Protein AF-A0A418RM41-F1 (afdb_monomer_lite)

Structure (mmCIF, N/CA/C/O backbone):
data_AF-A0A418RM41-F1
#
_entry.id   AF-A0A418RM41-F1
#
loop_
_atom_site.group_PDB
_atom_site.id
_atom_site.type_symbol
_atom_site.label_atom_id
_atom_site.label_alt_id
_atom_site.label_comp_id
_atom_site.label_asym_id
_atom_site.label_entity_id
_atom_site.label_seq_id
_atom_site.pdbx_PDB_ins_code
_atom_site.Cartn_x
_atom_site.Cartn_y
_atom_site.Cartn_z
_atom_site.occupancy
_atom_site.B_iso_or_equiv
_atom_site.auth_seq_id
_atom_site.auth_comp_id
_atom_site.auth_asym_id
_atom_site.auth_atom_id
_atom_site.pdbx_PDB_model_num
ATOM 1 N N . GLY A 1 1 ? 15.847 8.795 -22.788 1.00 76.25 1 GLY A N 1
ATOM 2 C CA . GLY A 1 1 ? 16.170 10.003 -21.995 1.00 76.25 1 GLY A CA 1
ATOM 3 C C . GLY A 1 1 ? 15.525 9.909 -20.622 1.00 76.25 1 GLY A C 1
ATOM 4 O O . GLY A 1 1 ? 14.502 9.243 -20.520 1.00 76.25 1 GLY A O 1
ATOM 5 N N . GLY A 1 2 ? 16.094 10.541 -19.586 1.00 91.69 2 GLY A N 1
ATOM 6 C CA . GLY A 1 2 ? 15.724 10.327 -18.170 1.00 91.69 2 GLY A CA 1
ATOM 7 C C . GLY A 1 2 ? 14.233 10.473 -17.841 1.00 91.69 2 GLY A C 1
ATOM 8 O O . GLY A 1 2 ? 13.680 9.624 -17.155 1.00 91.69 2 GLY A O 1
ATOM 9 N N . ARG A 1 3 ? 13.550 11.456 -18.439 1.00 95.31 3 ARG A N 1
ATOM 10 C CA . ARG A 1 3 ? 12.110 11.696 -18.231 1.00 95.31 3 ARG A CA 1
ATOM 11 C C . ARG A 1 3 ? 11.206 10.539 -18.672 1.00 95.31 3 ARG A C 1
ATOM 13 O O . ARG A 1 3 ? 10.164 10.308 -18.074 1.00 95.31 3 ARG A O 1
ATOM 20 N N . LEU A 1 4 ? 11.598 9.800 -19.714 1.00 97.00 4 LEU A N 1
ATOM 21 C CA . LEU A 1 4 ? 10.847 8.616 -20.145 1.00 97.00 4 LEU A CA 1
ATOM 22 C C . LEU A 1 4 ? 10.933 7.512 -19.086 1.00 97.00 4 LEU A C 1
ATOM 24 O O . LEU A 1 4 ? 9.922 6.915 -18.740 1.00 97.00 4 LEU A O 1
ATOM 28 N N . VAL A 1 5 ? 12.140 7.269 -18.568 1.00 97.44 5 VAL A N 1
ATOM 29 C CA . VAL A 1 5 ? 12.382 6.237 -17.552 1.00 97.44 5 VAL A CA 1
ATOM 30 C C . VAL A 1 5 ? 11.666 6.597 -16.251 1.00 97.44 5 VAL A C 1
ATOM 32 O O . VAL A 1 5 ? 10.983 5.752 -15.686 1.00 97.44 5 VAL A O 1
ATOM 35 N N . GLU A 1 6 ? 11.744 7.860 -15.829 1.00 97.50 6 GLU A N 1
ATOM 36 C CA . GLU A 1 6 ? 11.022 8.378 -14.662 1.00 97.50 6 GLU A CA 1
ATOM 37 C C . GLU A 1 6 ? 9.510 8.141 -14.769 1.00 97.50 6 GLU A C 1
ATOM 39 O O . GLU A 1 6 ? 8.913 7.569 -13.858 1.00 97.50 6 GLU A O 1
ATOM 44 N N . ASN A 1 7 ? 8.901 8.509 -15.900 1.00 97.50 7 ASN A N 1
ATOM 45 C CA . ASN A 1 7 ? 7.466 8.322 -16.113 1.00 97.50 7 ASN A CA 1
ATOM 46 C C . ASN A 1 7 ? 7.057 6.844 -16.048 1.00 97.50 7 ASN A C 1
ATOM 48 O O . ASN A 1 7 ? 6.025 6.527 -15.464 1.00 97.50 7 ASN A O 1
ATOM 52 N N . ILE A 1 8 ? 7.857 5.941 -16.624 1.00 97.56 8 ILE A N 1
ATOM 53 C CA . ILE A 1 8 ? 7.580 4.496 -16.602 1.00 97.56 8 ILE A CA 1
ATOM 54 C C . ILE A 1 8 ? 7.638 3.957 -15.167 1.00 97.56 8 ILE A C 1
ATOM 56 O O . ILE A 1 8 ? 6.746 3.214 -14.752 1.00 97.56 8 ILE A O 1
ATOM 60 N N . VAL A 1 9 ? 8.653 4.352 -14.394 1.00 96.81 9 VAL A N 1
ATOM 61 C CA . VAL A 1 9 ? 8.8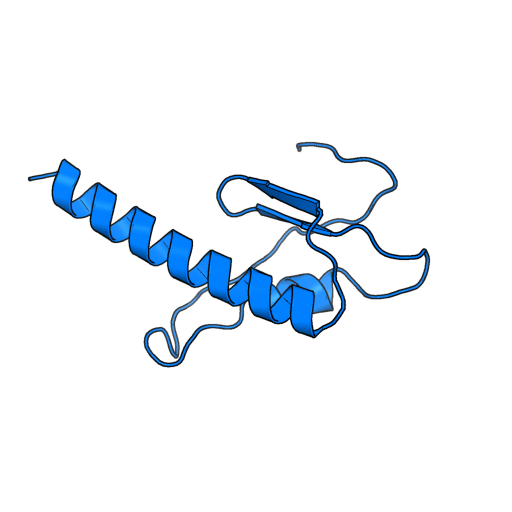16 3.907 -13.003 1.00 96.81 9 VAL A CA 1
ATOM 62 C C . VAL A 1 9 ? 7.664 4.411 -12.136 1.00 96.81 9 VAL A C 1
ATOM 64 O O . VAL A 1 9 ? 7.051 3.618 -11.423 1.00 96.81 9 VAL A O 1
ATOM 67 N N . GLN A 1 10 ? 7.317 5.699 -12.233 1.00 96.88 10 GLN A N 1
ATOM 68 C CA . GLN A 1 10 ? 6.208 6.263 -11.459 1.00 96.88 10 GLN A CA 1
ATOM 69 C C . GLN A 1 10 ? 4.855 5.652 -11.849 1.00 96.88 10 GLN A C 1
ATOM 71 O O . GLN A 1 10 ? 4.050 5.359 -10.966 1.00 96.88 10 GLN A O 1
ATOM 76 N N . ALA A 1 11 ? 4.611 5.406 -13.142 1.00 97.31 11 ALA A N 1
ATOM 77 C CA . ALA A 1 11 ? 3.394 4.735 -13.601 1.00 97.31 11 ALA A CA 1
ATOM 78 C C . ALA A 1 11 ? 3.281 3.316 -13.020 1.00 97.31 11 ALA A C 1
ATOM 80 O O . ALA A 1 11 ? 2.259 2.971 -12.435 1.00 97.31 11 ALA A O 1
ATOM 81 N N . THR A 1 12 ? 4.368 2.540 -13.073 1.00 97.62 12 THR A N 1
ATOM 82 C CA . THR A 1 12 ? 4.417 1.180 -12.509 1.00 97.62 12 THR A CA 1
ATOM 83 C C . THR A 1 12 ? 4.158 1.183 -11.000 1.00 97.62 12 THR A C 1
ATOM 85 O O . THR A 1 12 ? 3.373 0.379 -10.497 1.00 97.62 12 THR A O 1
ATOM 88 N N . ALA A 1 13 ? 4.780 2.111 -10.266 1.00 96.69 13 ALA A N 1
ATOM 89 C CA . ALA A 1 13 ? 4.559 2.258 -8.829 1.00 96.69 13 ALA A CA 1
ATOM 90 C C . ALA A 1 13 ? 3.098 2.622 -8.510 1.00 96.69 13 ALA A C 1
ATOM 92 O O . ALA A 1 13 ? 2.508 2.082 -7.571 1.00 96.69 13 ALA A O 1
ATOM 93 N N . ARG A 1 14 ? 2.485 3.494 -9.321 1.00 97.06 14 ARG A N 1
ATOM 94 C CA . ARG A 1 14 ? 1.086 3.892 -9.149 1.00 97.06 14 ARG A CA 1
ATOM 95 C C . ARG A 1 14 ? 0.114 2.744 -9.409 1.00 97.06 14 ARG A C 1
ATOM 97 O O . ARG A 1 14 ? -0.875 2.636 -8.682 1.00 97.06 14 ARG A O 1
ATOM 104 N N . ASP A 1 15 ? 0.392 1.889 -10.388 1.00 97.69 15 ASP A N 1
ATOM 105 C CA . ASP A 1 15 ? -0.432 0.712 -10.677 1.00 97.69 15 ASP A CA 1
ATOM 106 C C . ASP A 1 15 ? -0.416 -0.281 -9.507 1.00 97.69 15 ASP A C 1
ATOM 108 O O . ASP A 1 15 ? -1.474 -0.748 -9.077 1.00 97.69 15 ASP A O 1
ATOM 112 N N . LEU A 1 16 ? 0.760 -0.531 -8.918 1.00 97.62 16 LEU A N 1
ATOM 113 C CA . LEU A 1 16 ? 0.891 -1.355 -7.710 1.00 97.62 16 LEU A CA 1
ATOM 114 C C . LEU A 1 16 ? 0.124 -0.754 -6.526 1.00 97.62 16 LEU A C 1
ATOM 116 O O . LEU A 1 16 ? -0.643 -1.452 -5.863 1.00 97.62 16 LEU A O 1
ATOM 120 N N . GLN A 1 17 ? 0.259 0.555 -6.291 1.00 97.31 17 GLN A N 1
ATOM 121 C CA . GLN A 1 17 ? -0.464 1.221 -5.207 1.00 97.31 17 GLN A CA 1
ATOM 122 C C . GLN A 1 17 ? -1.984 1.170 -5.412 1.00 97.31 17 GLN A C 1
ATOM 124 O O . GLN A 1 17 ? -2.740 0.970 -4.462 1.00 97.31 17 GLN A O 1
ATOM 129 N N . ARG A 1 18 ? -2.469 1.340 -6.648 1.00 97.81 18 ARG A N 1
ATOM 130 C CA . ARG A 1 18 ? -3.904 1.238 -6.938 1.00 97.81 18 ARG A CA 1
ATOM 131 C C . ARG A 1 18 ? -4.429 -0.174 -6.737 1.00 97.81 18 ARG A C 1
ATOM 133 O O . ARG A 1 18 ? -5.518 -0.318 -6.189 1.00 97.81 18 ARG A O 1
ATOM 140 N N . PHE A 1 19 ? -3.658 -1.191 -7.107 1.00 98.19 19 PHE A N 1
ATOM 141 C CA . PHE A 1 19 ? -3.999 -2.577 -6.807 1.00 98.19 19 PHE A CA 1
ATOM 142 C C . PHE A 1 19 ? -4.136 -2.815 -5.292 1.00 98.19 19 PHE A C 1
ATOM 144 O O . PHE A 1 19 ? -5.137 -3.378 -4.849 1.00 98.19 19 PHE A O 1
ATOM 151 N N . ALA A 1 20 ? -3.198 -2.301 -4.490 1.00 97.88 20 ALA A N 1
ATOM 152 C CA . ALA A 1 20 ? -3.277 -2.332 -3.029 1.00 97.88 20 ALA A CA 1
ATOM 153 C C . ALA A 1 20 ? -4.546 -1.648 -2.485 1.00 97.88 20 ALA A C 1
ATOM 155 O O . ALA A 1 20 ? -5.267 -2.250 -1.691 1.00 97.88 20 ALA A O 1
ATOM 156 N N . ILE A 1 21 ? -4.857 -0.433 -2.956 1.00 98.44 21 ILE A N 1
ATOM 157 C CA . ILE A 1 21 ? -6.065 0.314 -2.557 1.00 98.44 21 ILE A CA 1
ATOM 158 C C . ILE A 1 21 ? -7.327 -0.507 -2.839 1.00 98.44 21 ILE A C 1
ATOM 160 O O . ILE A 1 21 ? -8.173 -0.649 -1.963 1.00 98.44 21 ILE A O 1
ATOM 164 N N . LEU A 1 22 ? -7.445 -1.100 -4.032 1.00 98.50 22 LEU A N 1
ATOM 165 C CA . LEU A 1 22 ? -8.607 -1.922 -4.385 1.00 98.50 22 LEU A CA 1
ATOM 166 C C . LEU A 1 22 ? -8.760 -3.141 -3.465 1.00 98.50 22 LEU A C 1
ATOM 168 O O . LEU A 1 22 ? -9.878 -3.487 -3.086 1.00 98.50 22 LEU A O 1
ATOM 172 N N . ASN A 1 23 ? -7.653 -3.784 -3.085 1.00 98.50 23 ASN A N 1
ATOM 173 C CA . ASN A 1 23 ? -7.677 -4.914 -2.157 1.00 98.50 23 ASN A CA 1
ATOM 174 C C . ASN A 1 23 ? -8.086 -4.494 -0.739 1.00 98.50 23 ASN A C 1
ATOM 176 O O . ASN A 1 23 ? -8.847 -5.211 -0.091 1.00 98.50 23 ASN A O 1
ATOM 180 N N . GLN A 1 24 ? -7.603 -3.343 -0.270 1.00 98.56 24 GLN A N 1
ATOM 181 C CA . GLN A 1 24 ? -7.944 -2.783 1.040 1.00 98.56 24 GLN A CA 1
ATOM 182 C C . GLN A 1 24 ? -9.426 -2.395 1.116 1.00 98.56 24 GLN A C 1
ATOM 184 O O . GLN A 1 24 ? -10.126 -2.849 2.020 1.00 98.56 24 GLN A O 1
ATOM 189 N N . GLU A 1 25 ? -9.929 -1.671 0.114 1.00 98.50 25 GLU A N 1
ATOM 190 C CA . GLU A 1 25 ? -11.349 -1.314 -0.013 1.00 98.50 25 GLU A CA 1
ATOM 191 C C . GLU A 1 25 ? -12.239 -2.561 -0.048 1.00 98.50 25 GLU A C 1
ATOM 193 O O . GLU A 1 25 ? -13.228 -2.662 0.677 1.00 98.50 25 GLU A O 1
ATOM 198 N N . LYS A 1 26 ? -11.854 -3.575 -0.836 1.00 98.56 26 LYS A N 1
ATOM 199 C CA . LYS A 1 26 ? -12.583 -4.849 -0.917 1.00 98.56 26 LYS A CA 1
ATOM 200 C C . LYS A 1 26 ? -12.606 -5.609 0.413 1.00 98.56 26 LYS A C 1
ATOM 202 O O . LYS A 1 26 ? -13.566 -6.329 0.677 1.00 98.56 26 LYS A O 1
ATOM 207 N N . ALA A 1 27 ? -11.568 -5.467 1.235 1.00 98.31 27 ALA A N 1
ATOM 208 C CA . ALA A 1 27 ? -11.509 -6.040 2.577 1.00 98.31 27 ALA A CA 1
ATOM 209 C C . ALA A 1 27 ? -12.254 -5.196 3.631 1.00 98.31 27 ALA A C 1
ATOM 211 O O . ALA A 1 27 ? -12.320 -5.594 4.790 1.00 98.31 27 ALA A O 1
ATOM 212 N N . GLY A 1 28 ? -12.836 -4.058 3.239 1.00 98.38 28 GLY A N 1
ATOM 213 C CA . GLY A 1 28 ? -13.620 -3.193 4.115 1.00 98.38 28 GLY A CA 1
ATOM 214 C C . GLY A 1 28 ? -12.816 -2.096 4.810 1.00 98.38 28 GLY A C 1
ATOM 215 O O . GLY A 1 28 ? -13.341 -1.505 5.746 1.00 98.38 28 GLY A O 1
ATOM 216 N N . TYR A 1 29 ? -11.577 -1.823 4.385 1.00 98.56 29 TYR A N 1
ATOM 217 C CA . TYR A 1 29 ? -10.800 -0.663 4.832 1.00 98.56 29 TYR A CA 1
ATOM 218 C C . TYR A 1 29 ? -11.106 0.538 3.923 1.00 98.56 29 TYR A C 1
ATOM 220 O O . TYR A 1 29 ? -10.571 0.582 2.813 1.00 98.56 29 TYR A O 1
ATOM 228 N N . PRO A 1 30 ? -11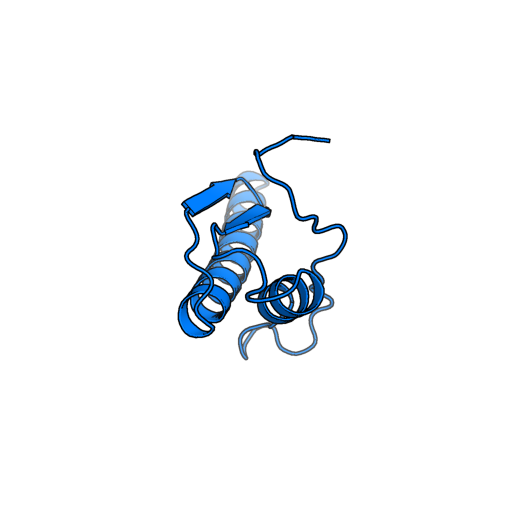.915 1.521 4.358 1.00 98.06 30 PRO A N 1
ATOM 229 C CA . PRO A 1 30 ? -12.231 2.687 3.542 1.00 98.06 30 PRO A CA 1
ATOM 230 C C . PRO A 1 30 ? -11.010 3.605 3.493 1.00 98.06 30 PRO A C 1
ATOM 232 O O . PRO A 1 30 ? -10.596 4.147 4.522 1.00 98.06 30 PRO A O 1
ATOM 235 N N . ILE A 1 31 ? -10.416 3.777 2.316 1.00 98.06 31 ILE A N 1
ATOM 236 C CA . ILE A 1 31 ? -9.242 4.619 2.105 1.00 98.06 31 ILE A CA 1
ATOM 237 C C . ILE A 1 31 ? -9.688 6.077 2.043 1.00 98.06 31 ILE A C 1
ATOM 239 O O . ILE A 1 31 ? -10.276 6.541 1.067 1.00 98.06 31 ILE A O 1
ATOM 243 N N . VAL A 1 32 ? -9.368 6.826 3.095 1.00 97.50 32 VAL A N 1
ATOM 244 C CA . VAL A 1 32 ? -9.712 8.252 3.215 1.00 97.50 32 VAL A CA 1
ATOM 245 C C . VAL A 1 32 ? -8.611 9.168 2.684 1.00 97.50 32 VAL A C 1
ATOM 247 O O . VAL A 1 32 ? -8.866 10.323 2.347 1.00 97.50 32 VAL A O 1
ATOM 250 N N . LEU A 1 33 ? -7.379 8.661 2.589 1.00 95.62 33 LEU A N 1
ATOM 251 C CA . LEU A 1 33 ? -6.222 9.391 2.082 1.00 95.62 33 LEU A CA 1
ATOM 252 C C . LEU A 1 33 ? -5.222 8.413 1.459 1.00 95.62 33 LEU A C 1
ATOM 254 O O . LEU A 1 33 ? -5.002 7.314 1.962 1.00 95.62 33 LEU A O 1
ATOM 258 N N . HIS A 1 34 ? -4.575 8.846 0.381 1.00 94.88 34 HIS A N 1
ATOM 259 C CA . HIS A 1 34 ? -3.339 8.239 -0.094 1.00 94.88 34 HIS A CA 1
ATOM 260 C C . HIS A 1 34 ? -2.339 9.338 -0.478 1.00 94.88 34 HIS A C 1
ATOM 262 O O . HIS A 1 34 ? -2.705 10.307 -1.151 1.00 94.88 34 HIS A O 1
ATOM 268 N N . VAL A 1 35 ? -1.074 9.206 -0.089 1.00 92.69 35 VAL A N 1
ATOM 269 C CA . VAL A 1 35 ? -0.021 10.188 -0.383 1.00 92.69 35 VAL A CA 1
ATOM 270 C C . VAL A 1 35 ? 1.285 9.468 -0.692 1.00 92.69 35 VAL A C 1
ATOM 272 O O . VAL A 1 35 ? 1.753 8.673 0.105 1.00 92.69 35 VAL A O 1
ATOM 275 N N . TYR A 1 36 ? 1.870 9.729 -1.864 1.00 91.12 36 TYR A N 1
ATOM 276 C CA . TYR A 1 36 ? 2.977 8.923 -2.400 1.00 91.12 36 TYR A CA 1
ATOM 277 C C . TYR A 1 36 ? 2.641 7.433 -2.368 1.00 91.12 36 TYR A C 1
ATOM 279 O O . TYR A 1 36 ? 1.677 7.048 -3.013 1.00 91.12 36 TYR A O 1
ATOM 287 N N . ASP A 1 37 ? 3.393 6.627 -1.635 1.00 92.62 37 ASP A N 1
ATOM 288 C CA . ASP A 1 37 ? 3.212 5.197 -1.412 1.00 92.62 37 ASP A CA 1
ATOM 289 C C . ASP A 1 37 ? 2.398 4.873 -0.149 1.00 92.62 37 ASP A C 1
ATOM 291 O O . ASP A 1 37 ? 2.171 3.707 0.139 1.00 92.62 37 ASP A O 1
ATOM 295 N N . GLU A 1 38 ? 1.895 5.871 0.575 1.00 93.88 38 GLU A N 1
ATOM 296 C CA . GLU A 1 38 ? 1.125 5.700 1.807 1.00 93.88 38 GLU A CA 1
ATOM 297 C C . GLU A 1 38 ? -0.384 5.630 1.533 1.00 93.88 38 GLU A C 1
ATOM 299 O O . GLU A 1 38 ? -0.929 6.449 0.786 1.00 93.88 38 GLU A O 1
ATOM 304 N N . ASN A 1 39 ? -1.067 4.690 2.190 1.00 96.12 39 ASN A N 1
ATOM 305 C CA . ASN A 1 39 ? -2.526 4.588 2.228 1.00 96.12 39 ASN A CA 1
ATOM 306 C C . ASN A 1 39 ? -3.003 4.736 3.679 1.00 96.12 39 ASN A C 1
ATOM 308 O O . ASN A 1 39 ? -2.414 4.156 4.589 1.00 96.12 39 ASN A O 1
ATOM 312 N N . VAL A 1 40 ? -4.100 5.459 3.892 1.00 96.94 40 VAL A N 1
ATOM 313 C CA . VAL A 1 40 ? -4.693 5.687 5.214 1.00 96.94 40 VAL A CA 1
ATOM 314 C C . VAL A 1 40 ? -6.167 5.320 5.173 1.00 96.94 40 VAL A C 1
ATOM 316 O O . VAL A 1 40 ? -6.904 5.778 4.297 1.00 96.94 40 VAL A O 1
ATOM 319 N N . ALA A 1 41 ? -6.592 4.520 6.149 1.00 97.94 41 ALA A N 1
ATOM 320 C CA . ALA A 1 41 ? -7.977 4.1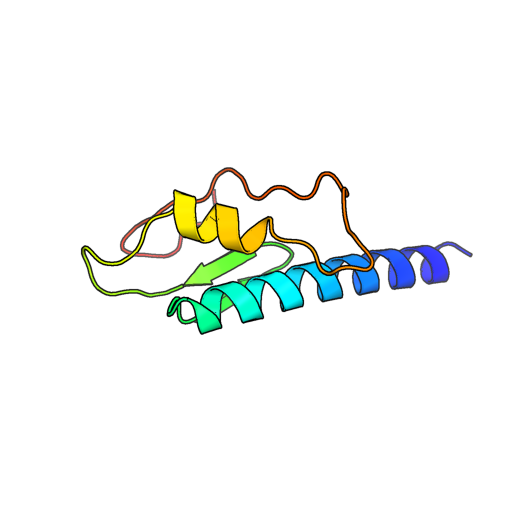19 6.326 1.00 97.94 41 ALA A CA 1
ATOM 321 C C . ALA A 1 41 ? -8.522 4.574 7.681 1.00 97.94 41 ALA A C 1
ATOM 323 O O . ALA A 1 41 ? -7.826 4.500 8.696 1.00 97.94 41 ALA A O 1
ATOM 324 N N . GLU A 1 42 ? -9.787 4.983 7.701 1.00 98.00 42 GLU A N 1
ATOM 325 C CA . GLU A 1 42 ? -10.540 5.206 8.936 1.00 98.00 42 GLU A CA 1
ATOM 326 C C . GLU A 1 42 ? -11.506 4.048 9.151 1.00 98.00 42 GLU A C 1
ATOM 328 O O . GLU A 1 42 ? -12.318 3.721 8.288 1.00 98.00 42 GLU A O 1
ATOM 333 N N . VAL A 1 43 ? -11.399 3.404 10.310 1.00 97.75 43 VAL A N 1
ATOM 334 C CA . VAL A 1 43 ? -12.160 2.196 10.634 1.00 97.75 43 VAL A CA 1
ATOM 335 C C . VAL A 1 43 ? -12.706 2.267 12.061 1.00 97.75 43 VAL A C 1
ATOM 337 O O . VAL A 1 43 ? -12.122 2.967 12.895 1.00 97.75 43 VAL A O 1
ATOM 340 N N . PRO A 1 44 ? -13.799 1.546 12.378 1.00 97.38 44 PRO A N 1
ATOM 341 C CA . PRO A 1 44 ? -14.316 1.475 13.741 1.00 97.38 44 PRO A CA 1
ATOM 342 C C . PRO A 1 44 ? -13.265 0.987 14.747 1.00 97.38 44 PRO A C 1
ATOM 344 O O . PRO A 1 44 ? -12.430 0.133 14.433 1.00 97.38 44 PRO A O 1
ATOM 347 N N . GLU A 1 45 ? -13.329 1.488 15.984 1.00 96.00 45 GLU A N 1
ATOM 348 C CA . GLU A 1 45 ? -12.475 0.981 17.061 1.00 96.00 45 GLU A CA 1
ATOM 349 C C . GLU A 1 45 ? -12.717 -0.527 17.263 1.00 96.00 45 GLU A C 1
ATOM 351 O O . GLU A 1 45 ? -13.855 -0.985 17.358 1.00 96.00 45 GLU A O 1
ATOM 356 N N . GLY A 1 46 ? -11.633 -1.308 17.303 1.00 96.19 46 GLY A N 1
ATOM 357 C CA . GLY A 1 46 ? -11.686 -2.768 17.440 1.00 96.19 46 GLY A CA 1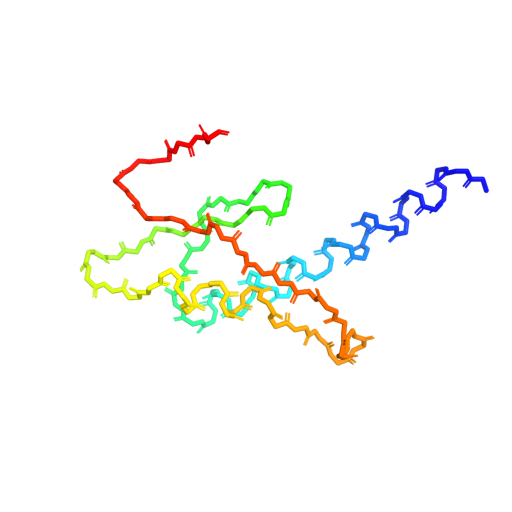
ATOM 358 C C . GLY A 1 46 ? -11.878 -3.552 16.134 1.00 96.19 46 GLY A C 1
ATOM 359 O O . GLY A 1 46 ? -11.870 -4.779 16.181 1.00 96.19 46 GLY A O 1
ATOM 360 N N . TRP A 1 47 ? -12.005 -2.890 14.979 1.00 98.06 47 TRP A N 1
ATOM 361 C CA . TRP A 1 47 ? -12.102 -3.555 13.676 1.00 98.06 47 TRP A CA 1
ATOM 362 C C . TRP A 1 47 ? -10.785 -3.480 12.894 1.00 98.06 47 TRP A C 1
ATOM 364 O O . TRP A 1 47 ? -10.119 -2.443 12.887 1.00 98.06 47 TRP A O 1
ATOM 374 N N . GLY A 1 48 ? -10.416 -4.567 12.213 1.00 97.38 48 GLY A N 1
ATOM 375 C CA . GLY A 1 48 ? -9.211 -4.652 11.384 1.00 97.38 48 GLY A CA 1
ATOM 376 C C . GLY A 1 48 ? -7.89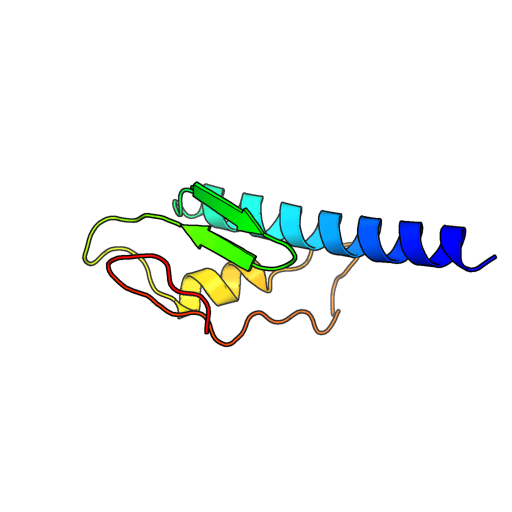6 -4.528 12.165 1.00 97.38 48 GLY A C 1
ATOM 377 O O . GLY A 1 48 ? -7.875 -4.217 13.363 1.00 97.38 48 GLY A O 1
ATOM 378 N N . SER A 1 49 ? -6.775 -4.735 11.481 1.00 97.62 49 SER A N 1
ATOM 379 C CA . SER A 1 49 ? -5.439 -4.644 12.073 1.00 97.62 49 SER A CA 1
ATOM 380 C C . SER A 1 49 ? -4.427 -4.023 11.111 1.00 97.62 49 SER A C 1
ATOM 382 O O . SER A 1 49 ? -4.651 -3.960 9.902 1.00 97.62 49 SER A O 1
ATOM 384 N N . VAL A 1 50 ? -3.309 -3.539 11.658 1.00 97.25 50 VAL A N 1
ATOM 385 C CA . VAL A 1 50 ? -2.209 -2.996 10.845 1.00 97.25 50 VAL A CA 1
ATOM 386 C C . VAL A 1 50 ? -1.605 -4.105 9.983 1.00 97.25 50 VAL A C 1
ATOM 388 O O . VAL A 1 50 ? -1.358 -3.898 8.802 1.00 97.25 50 VAL A O 1
ATOM 391 N N . GLU A 1 51 ? -1.462 -5.305 10.538 1.00 97.44 51 GLU A N 1
ATOM 392 C CA . GLU A 1 51 ? -0.857 -6.461 9.876 1.00 97.44 51 GLU A CA 1
ATOM 393 C C . GLU A 1 51 ? -1.680 -6.919 8.666 1.00 97.44 51 GLU A C 1
ATOM 395 O O . GLU A 1 51 ? -1.126 -7.244 7.615 1.00 97.44 51 GLU A O 1
ATOM 400 N N . GLU A 1 52 ? -3.013 -6.938 8.779 1.00 97.88 52 GLU A N 1
ATOM 401 C CA . GLU A 1 52 ? -3.871 -7.245 7.634 1.00 97.88 52 GLU A CA 1
ATOM 402 C C . GLU A 1 52 ? -3.784 -6.148 6.570 1.00 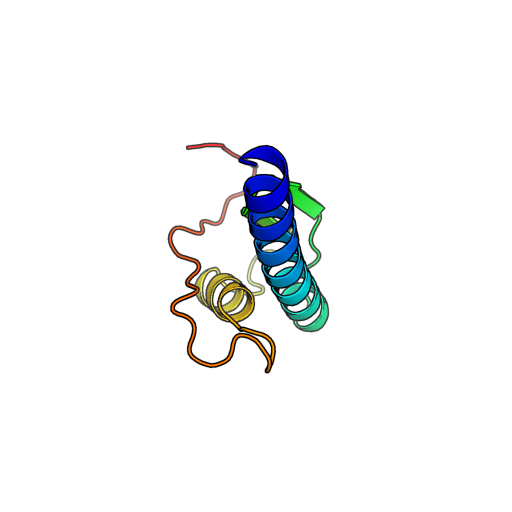97.88 52 GLU A C 1
ATOM 404 O O . GLU A 1 52 ? -3.666 -6.457 5.381 1.00 97.88 52 GLU A O 1
ATOM 409 N N . PHE A 1 53 ? -3.806 -4.882 6.988 1.00 97.81 53 PHE A N 1
ATOM 410 C CA . PHE A 1 53 ? -3.718 -3.740 6.086 1.00 97.81 53 PHE A CA 1
ATOM 411 C C . PHE A 1 53 ? -2.401 -3.734 5.290 1.00 97.81 53 PHE A C 1
ATOM 413 O O . PHE A 1 53 ? -2.425 -3.564 4.067 1.00 97.81 53 PHE A O 1
ATOM 420 N N . GLU A 1 54 ? -1.272 -4.006 5.953 1.00 97.50 54 GLU A N 1
ATOM 421 C CA . GLU A 1 54 ? 0.053 -4.177 5.342 1.00 97.50 54 GLU A CA 1
ATOM 422 C C . GLU A 1 54 ? 0.107 -5.399 4.415 1.00 97.50 54 GLU A C 1
ATOM 424 O O . GLU A 1 54 ? 0.641 -5.327 3.302 1.00 97.50 54 GLU A O 1
ATOM 429 N N . ARG A 1 55 ? -0.485 -6.529 4.825 1.00 97.50 55 ARG A N 1
ATOM 430 C CA . ARG A 1 55 ? -0.554 -7.738 3.993 1.00 97.50 55 ARG A CA 1
ATOM 431 C C . ARG A 1 55 ? -1.306 -7.472 2.692 1.00 97.50 55 ARG A C 1
ATOM 433 O O . ARG A 1 55 ? -0.836 -7.885 1.636 1.00 97.50 55 ARG A O 1
ATOM 440 N N . LEU A 1 56 ? -2.455 -6.795 2.757 1.00 97.88 56 LEU A N 1
ATOM 441 C CA . LEU A 1 56 ? -3.256 -6.427 1.583 1.00 97.88 56 LEU A CA 1
ATOM 442 C C . LEU A 1 56 ? -2.506 -5.458 0.665 1.00 97.88 56 LEU A C 1
ATOM 444 O O . LEU A 1 56 ? -2.592 -5.582 -0.557 1.00 97.88 56 LEU A O 1
ATOM 448 N N . MET A 1 57 ? -1.738 -4.540 1.251 1.00 97.00 57 MET A N 1
ATOM 449 C CA . MET A 1 57 ? -0.895 -3.599 0.519 1.00 97.00 57 MET A CA 1
ATOM 450 C C . MET A 1 57 ? 0.296 -4.267 -0.180 1.00 97.00 57 MET A C 1
ATOM 452 O O . MET A 1 57 ? 0.755 -3.787 -1.210 1.00 97.00 57 MET A O 1
ATOM 456 N N . SER A 1 58 ? 0.775 -5.388 0.361 1.00 96.62 58 SER A N 1
ATOM 457 C CA . SER A 1 58 ? 1.904 -6.154 -0.184 1.00 96.62 58 SER A CA 1
ATOM 458 C C . SER A 1 58 ? 1.500 -7.144 -1.285 1.00 96.62 58 SER A C 1
ATOM 460 O O . SER A 1 58 ? 2.365 -7.791 -1.877 1.00 96.62 58 SER A O 1
ATOM 462 N N . LEU A 1 59 ? 0.201 -7.308 -1.563 1.00 96.62 59 LEU A N 1
ATOM 463 C CA . LEU A 1 59 ? -0.258 -8.144 -2.671 1.00 96.62 59 LEU A CA 1
ATOM 464 C C . LEU A 1 59 ? 0.141 -7.517 -4.009 1.00 96.62 59 LEU A C 1
ATOM 466 O O . LEU A 1 59 ? 0.053 -6.305 -4.195 1.00 96.62 59 LEU A O 1
ATOM 470 N N . THR A 1 60 ? 0.518 -8.360 -4.965 1.00 97.31 60 THR A N 1
ATOM 471 C CA . THR A 1 60 ? 0.893 -7.940 -6.317 1.00 97.31 60 THR A CA 1
ATOM 472 C C . THR A 1 60 ? -0.083 -8.495 -7.355 1.00 97.31 60 THR A C 1
ATOM 474 O O . THR A 1 60 ? -0.622 -9.588 -7.166 1.00 97.31 60 THR A O 1
ATOM 477 N N . PRO A 1 61 ? -0.347 -7.750 -8.443 1.00 97.25 61 PRO A N 1
ATOM 478 C CA . PRO A 1 61 ? -1.071 -8.281 -9.592 1.00 97.25 61 PRO A CA 1
ATOM 479 C C . PRO A 1 61 ? -0.230 -9.337 -10.323 1.00 97.25 61 PRO A C 1
ATOM 481 O O . PRO A 1 61 ? 0.995 -9.350 -10.204 1.00 97.25 61 PRO A O 1
ATOM 484 N N . ASP A 1 62 ? -0.873 -10.169 -11.145 1.00 97.62 62 ASP A N 1
ATOM 485 C CA . ASP A 1 62 ? -0.229 -11.302 -11.834 1.00 97.62 62 ASP A CA 1
ATOM 486 C C . ASP A 1 62 ? 1.027 -10.913 -12.632 1.00 97.62 62 ASP A C 1
ATOM 488 O O . ASP A 1 62 ? 2.013 -11.646 -12.653 1.00 97.62 62 ASP A O 1
ATOM 492 N N . TRP A 1 63 ? 1.032 -9.732 -13.256 1.00 97.44 63 TRP A N 1
ATOM 493 C CA . TRP A 1 63 ? 2.177 -9.244 -14.034 1.00 97.44 63 TRP A CA 1
ATOM 494 C C . TRP A 1 63 ? 3.395 -8.864 -13.173 1.00 97.44 63 TRP A C 1
ATOM 496 O O . TRP A 1 63 ? 4.507 -8.791 -13.694 1.00 97.44 63 TRP A O 1
ATOM 506 N N . ALA A 1 64 ? 3.201 -8.641 -11.872 1.00 96.94 64 ALA A N 1
ATOM 507 C CA . ALA A 1 64 ? 4.243 -8.356 -10.883 1.00 96.94 64 ALA A CA 1
ATOM 508 C C . ALA A 1 64 ? 4.469 -9.537 -9.923 1.00 96.94 64 ALA A C 1
ATOM 510 O O . ALA A 1 64 ? 5.054 -9.368 -8.849 1.00 96.94 64 ALA A O 1
ATOM 511 N N . ALA A 1 65 ? 3.994 -10.735 -10.279 1.00 95.06 65 ALA A N 1
ATOM 512 C CA . ALA A 1 65 ? 4.125 -11.911 -9.435 1.00 95.06 65 ALA A CA 1
ATOM 513 C C . ALA A 1 65 ? 5.594 -12.164 -9.045 1.00 95.06 65 ALA A C 1
ATOM 515 O O . ALA A 1 65 ? 6.502 -12.153 -9.878 1.00 95.06 65 ALA A O 1
ATOM 516 N N . GLY A 1 66 ? 5.823 -12.388 -7.749 1.00 93.62 66 GLY A N 1
ATOM 517 C CA . GLY A 1 66 ? 7.152 -12.642 -7.187 1.00 93.62 66 GLY A CA 1
ATOM 518 C C . GLY A 1 66 ? 8.009 -11.396 -6.947 1.00 93.62 66 GLY A C 1
ATOM 519 O O . GLY A 1 66 ? 9.121 -11.527 -6.436 1.00 93.62 66 GLY A O 1
ATOM 520 N N . TRP A 1 67 ? 7.523 -10.193 -7.268 1.00 96.56 67 TRP A N 1
ATOM 521 C CA . TRP A 1 67 ? 8.244 -8.968 -6.931 1.00 96.56 67 TRP A CA 1
ATOM 522 C C . TRP A 1 67 ? 8.316 -8.781 -5.409 1.00 96.56 67 TRP A C 1
ATOM 524 O O . TRP A 1 67 ? 7.348 -9.078 -4.705 1.00 96.56 67 TRP A O 1
ATOM 534 N N . PRO A 1 68 ? 9.432 -8.252 -4.874 1.00 94.69 68 PRO A N 1
ATOM 535 C CA . PRO A 1 68 ? 9.638 -8.098 -3.436 1.00 94.69 68 PRO A CA 1
ATOM 536 C C . PRO A 1 68 ? 8.927 -6.852 -2.874 1.00 94.69 68 PRO A C 1
ATOM 538 O O . PRO A 1 68 ? 9.519 -6.090 -2.112 1.00 94.69 68 PRO A O 1
ATOM 541 N N . VAL A 1 69 ? 7.669 -6.621 -3.259 1.00 93.94 69 VAL A N 1
ATOM 542 C CA . VAL A 1 69 ? 6.853 -5.513 -2.744 1.00 93.94 69 VAL A CA 1
ATOM 543 C C . VAL A 1 69 ? 6.420 -5.848 -1.321 1.00 93.94 69 VAL A C 1
ATOM 545 O O . VAL A 1 69 ? 5.864 -6.915 -1.064 1.00 93.94 69 VAL A O 1
ATOM 548 N N . LYS A 1 70 ? 6.701 -4.944 -0.382 1.00 92.38 70 LYS A N 1
ATOM 549 C CA . LYS A 1 70 ? 6.329 -5.082 1.027 1.00 92.38 70 LYS A CA 1
ATOM 550 C C . LYS A 1 70 ? 5.851 -3.741 1.557 1.00 92.38 70 LYS A C 1
ATOM 552 O O . LYS A 1 70 ? 6.490 -2.726 1.297 1.00 92.38 70 LYS A O 1
ATOM 557 N N . ALA A 1 71 ? 4.785 -3.766 2.340 1.00 90.25 71 ALA A N 1
ATOM 558 C CA . ALA A 1 71 ? 4.423 -2.690 3.246 1.00 90.25 71 ALA A CA 1
ATOM 559 C C . ALA A 1 71 ? 4.923 -3.051 4.647 1.00 90.25 71 ALA A C 1
ATOM 561 O O . ALA A 1 71 ? 4.722 -4.177 5.103 1.00 90.25 71 ALA A O 1
ATOM 562 N N . ALA A 1 72 ? 5.616 -2.122 5.296 1.00 85.31 72 ALA A N 1
ATOM 563 C CA . ALA A 1 72 ? 6.091 -2.277 6.663 1.00 85.31 72 ALA A CA 1
ATOM 564 C C . ALA A 1 72 ? 6.158 -0.907 7.341 1.00 85.31 72 ALA A C 1
ATOM 566 O O . ALA A 1 72 ? 6.532 0.078 6.703 1.00 85.31 72 ALA A O 1
ATOM 567 N N . GLY A 1 73 ? 5.853 -0.868 8.636 1.00 88.00 73 GLY A N 1
ATOM 568 C CA . GLY A 1 73 ? 5.900 0.360 9.434 1.00 88.00 73 GLY A CA 1
ATOM 569 C C . GLY A 1 73 ? 4.559 1.085 9.520 1.00 88.00 73 GLY A C 1
ATOM 570 O O . GLY A 1 73 ? 4.515 2.243 9.930 1.00 88.00 73 GLY A O 1
ATOM 571 N N . GLY A 1 74 ? 3.464 0.412 9.157 1.00 92.31 74 GLY A N 1
ATOM 572 C CA . GLY A 1 74 ? 2.123 0.898 9.421 1.00 92.31 74 GLY A CA 1
ATOM 573 C C . GLY A 1 74 ? 1.897 1.107 10.918 1.00 92.31 74 GLY A C 1
ATOM 574 O O . GLY A 1 74 ? 2.473 0.437 11.777 1.00 92.31 74 GLY A O 1
ATOM 575 N N . TRP A 1 75 ? 1.030 2.055 11.249 1.00 95.12 75 TRP A N 1
ATOM 576 C CA . TRP A 1 75 ? 0.646 2.339 12.625 1.00 95.12 75 TRP A CA 1
ATOM 577 C C . TRP A 1 75 ? -0.834 2.716 12.685 1.00 95.12 75 TRP A C 1
ATOM 579 O O . TRP A 1 75 ? -1.465 3.040 11.680 1.00 95.12 75 TRP A O 1
ATOM 589 N N . ARG A 1 76 ? -1.404 2.664 13.890 1.00 95.44 76 ARG A N 1
ATOM 590 C CA . ARG A 1 76 ? -2.793 3.045 14.158 1.00 95.44 76 ARG A CA 1
ATOM 591 C C . ARG A 1 76 ? -2.838 4.086 15.266 1.00 95.44 76 ARG A C 1
ATOM 593 O O . ARG A 1 76 ? -2.174 3.947 16.292 1.00 95.44 76 ARG A O 1
ATOM 600 N N . GLY A 1 77 ? -3.669 5.106 15.092 1.00 95.19 77 GLY A N 1
ATOM 601 C CA . GLY A 1 77 ? -3.943 6.092 16.129 1.00 95.19 77 GLY A CA 1
ATOM 602 C C . GLY A 1 77 ? -5.156 6.952 15.803 1.00 95.19 77 GLY A C 1
ATOM 603 O O . GLY A 1 77 ? -5.760 6.826 14.745 1.00 95.19 77 GLY A O 1
ATOM 604 N N . LYS A 1 78 ? -5.526 7.826 16.743 1.00 95.00 78 LYS A N 1
ATOM 605 C CA . LYS A 1 78 ? -6.764 8.624 16.669 1.00 95.00 78 LYS A CA 1
ATOM 606 C C . LYS A 1 78 ? -6.697 9.811 15.709 1.00 95.00 78 LYS A C 1
ATOM 608 O O . LYS A 1 78 ? -7.706 10.468 15.482 1.00 95.00 78 LYS A O 1
ATOM 613 N N . ARG A 1 79 ? -5.502 10.160 15.241 1.00 92.31 79 ARG A N 1
ATOM 614 C CA . ARG A 1 79 ? -5.244 11.298 14.357 1.00 92.31 79 ARG A CA 1
ATOM 615 C C . ARG A 1 79 ? -4.052 10.968 13.497 1.00 92.31 79 ARG A C 1
ATOM 617 O O . ARG A 1 79 ? -3.113 10.369 14.016 1.00 92.31 79 ARG A O 1
ATOM 624 N N . TYR A 1 80 ? -4.083 11.423 12.251 1.00 91.12 80 TYR A N 1
ATOM 625 C CA . TYR A 1 80 ? -2.932 11.373 11.368 1.00 91.12 80 TYR A CA 1
ATOM 626 C C . TYR A 1 80 ? -1.727 12.076 12.001 1.00 91.12 80 TYR A C 1
ATOM 628 O O . TYR A 1 80 ? -1.853 13.177 12.545 1.00 91.12 80 TYR A O 1
ATOM 636 N N . ARG A 1 81 ? -0.561 11.444 11.906 1.00 87.56 81 ARG A N 1
ATOM 637 C CA . ARG A 1 81 ? 0.733 12.060 12.177 1.00 87.56 81 ARG A CA 1
ATOM 638 C C . ARG A 1 81 ? 1.703 11.603 11.102 1.00 87.56 81 ARG A C 1
ATOM 640 O O . ARG A 1 81 ? 1.606 10.477 10.624 1.00 87.56 81 ARG A O 1
ATOM 647 N N . LYS A 1 82 ? 2.623 12.489 10.755 1.00 74.19 82 LYS A N 1
ATOM 648 C CA . LYS A 1 82 ? 3.774 12.144 9.941 1.00 74.19 82 LYS A CA 1
ATOM 649 C C . LYS A 1 82 ? 4.943 11.948 10.894 1.00 74.19 82 LYS A C 1
ATOM 651 O O . LYS A 1 82 ? 5.172 12.829 11.726 1.00 74.19 82 LYS A O 1
ATOM 656 N N . ASP A 1 83 ? 5.586 10.795 10.804 1.00 61.00 83 ASP A N 1
ATOM 657 C CA . ASP A 1 83 ? 6.859 10.557 11.480 1.00 61.00 83 ASP A CA 1
ATOM 658 C C . ASP A 1 83 ? 8.004 11.234 10.697 1.00 61.00 83 ASP A C 1
ATOM 660 O O . ASP A 1 83 ? 7.889 11.370 9.451 1.00 61.00 83 ASP A O 1
#

Radius of gyration: 14.02 Å; chains: 1; bounding box: 30×25×39 Å

Secondary structure (DSSP, 8-state):
-HHHHHHHHHHHHHHHHHHHHHHHHHTT--EEEEETTEEEE---TTS--HHHHHHHHT---GGGTT-----------SS----

pLDDT: mean 95.16, std 5.62, range [61.0, 98.56]

Sequence (83 aa):
GGRLVENIVQATARDLQRFAILNQEKAGYPIVLHVYDENVAEVPEGWGSVEEFERLMSLTPDWAAGWPVKAAGGWRGKRYRKD

Foldseek 3Di:
DVVVVVVVVQVVLVVLLVQLQVQCVVVVFDFPDDDRSDTDGDDDPPDDDQVVSFVSSQDDDPVCPPPRRGDDDDDDDDDDDDD